Protein AF-A0A926BM48-F1 (afdb_monomer)

Solvent-accessible surface area (backbone atoms only — not comparable to full-atom values): 3326 Å² total; per-residue (Å²): 110,64,71,59,43,52,53,49,48,28,71,75,71,40,88,70,53,69,68,35,49,50,53,57,68,65,58,80,51,69,65,59,52,50,53,50,42,60,48,63,72,71,49,92,48,55,56,75,70,71,41,50,83,132

Foldseek 3Di:
DLVVLVVLLCVQANDQDPQLSVVSVPDPDPVLSVVLSVQSVVDPYCVSSVSDDD

Secondary structure (DSSP, 8-state):
-HHHHHHHHHHHHSS--HHHHHHHHH---HHHHHHHHHHHHH-SSTTTTT-S--

Structure (mmCIF, N/CA/C/O backbone):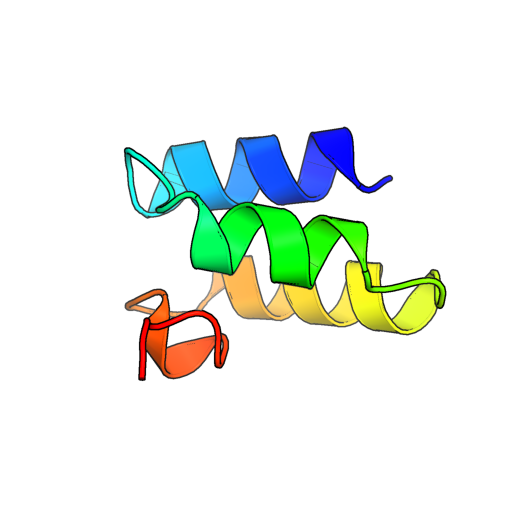
data_AF-A0A926BM48-F1
#
_entry.id   AF-A0A926BM48-F1
#
loop_
_atom_site.group_PDB
_atom_site.id
_atom_site.type_symbol
_atom_site.label_atom_id
_atom_site.label_alt_id
_atom_site.label_comp_id
_atom_site.label_asym_id
_atom_site.label_entity_id
_atom_site.label_seq_id
_atom_site.pdbx_PDB_ins_code
_atom_site.Cartn_x
_atom_site.Cartn_y
_atom_site.Cartn_z
_atom_site.occupancy
_atom_site.B_iso_or_equiv
_atom_site.auth_seq_id
_atom_site.auth_comp_id
_atom_site.auth_asym_id
_atom_site.auth_atom_id
_atom_site.pdbx_PDB_model_num
ATOM 1 N N . MET A 1 1 ? -6.981 11.514 5.034 1.00 74.88 1 MET A N 1
ATOM 2 C CA . MET A 1 1 ? -6.359 10.173 5.064 1.00 74.88 1 MET A CA 1
ATOM 3 C C . MET A 1 1 ? -5.970 9.678 3.671 1.00 74.88 1 MET A C 1
ATOM 5 O O . MET A 1 1 ? -4.793 9.446 3.447 1.00 74.88 1 MET A O 1
ATOM 9 N N . LYS A 1 2 ? -6.902 9.604 2.706 1.00 86.44 2 LYS A N 1
ATOM 10 C CA . LYS A 1 2 ? -6.652 9.100 1.334 1.00 86.44 2 LYS A CA 1
ATOM 11 C C . LYS A 1 2 ? -5.444 9.717 0.620 1.00 86.44 2 LYS A C 1
ATOM 13 O O . LYS A 1 2 ? -4.585 8.987 0.142 1.00 86.44 2 LYS A O 1
ATOM 18 N N . ASN A 1 3 ? -5.327 11.046 0.633 1.00 86.94 3 ASN A N 1
ATOM 19 C CA . ASN A 1 3 ? -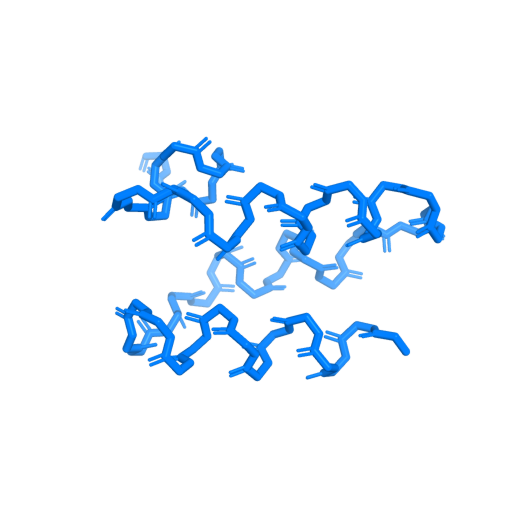4.194 11.742 0.006 1.00 86.94 3 ASN A CA 1
ATOM 20 C C . ASN A 1 3 ? -2.842 11.343 0.622 1.00 86.94 3 ASN A C 1
ATOM 22 O O . ASN A 1 3 ? -1.839 11.289 -0.083 1.00 86.94 3 ASN A O 1
ATOM 26 N N . SER A 1 4 ? -2.809 11.042 1.925 1.00 89.25 4 SER A N 1
ATOM 27 C CA . SER A 1 4 ? -1.597 10.581 2.610 1.00 89.25 4 SER A CA 1
ATOM 28 C C . SER A 1 4 ? -1.222 9.166 2.180 1.00 89.25 4 SER A C 1
ATOM 30 O O . SER A 1 4 ? -0.058 8.919 1.883 1.00 89.25 4 SER A O 1
ATOM 32 N N . VAL A 1 5 ? -2.208 8.266 2.086 1.00 90.69 5 VAL A N 1
ATOM 33 C CA . VAL A 1 5 ? -2.004 6.897 1.589 1.00 90.69 5 VAL A CA 1
ATOM 34 C C . VAL A 1 5 ? -1.473 6.937 0.161 1.00 90.69 5 VAL A C 1
ATOM 36 O O . VAL A 1 5 ? -0.424 6.363 -0.111 1.00 90.69 5 VAL A O 1
ATOM 39 N N . LEU A 1 6 ? -2.125 7.694 -0.727 1.00 91.62 6 LEU A N 1
ATOM 40 C CA . LEU A 1 6 ? -1.702 7.800 -2.120 1.00 91.62 6 LEU A CA 1
ATOM 41 C C . LEU A 1 6 ? -0.270 8.329 -2.244 1.00 91.62 6 LEU A C 1
ATOM 43 O O . LEU A 1 6 ? 0.542 7.737 -2.947 1.00 91.62 6 LEU A O 1
ATOM 47 N N . ARG A 1 7 ? 0.070 9.383 -1.495 1.00 91.69 7 ARG A N 1
ATOM 48 C CA . ARG A 1 7 ? 1.428 9.940 -1.469 1.00 91.69 7 ARG A CA 1
ATOM 49 C C . ARG A 1 7 ? 2.472 8.920 -1.009 1.00 91.69 7 ARG A C 1
ATOM 51 O O . ARG A 1 7 ? 3.593 8.928 -1.509 1.00 91.69 7 ARG A O 1
ATOM 58 N N . ILE A 1 8 ? 2.145 8.073 -0.035 1.00 91.56 8 ILE A N 1
ATOM 59 C CA . ILE A 1 8 ? 3.076 7.063 0.488 1.00 91.56 8 ILE A CA 1
ATOM 60 C C . ILE A 1 8 ? 3.252 5.922 -0.512 1.00 91.56 8 ILE A C 1
ATOM 62 O O . ILE A 1 8 ? 4.386 5.525 -0.782 1.00 91.56 8 ILE A O 1
ATOM 66 N N . VAL A 1 9 ? 2.155 5.456 -1.110 1.00 91.38 9 VAL A N 1
ATOM 67 C CA . VAL A 1 9 ? 2.184 4.454 -2.180 1.00 91.38 9 VAL A CA 1
ATOM 68 C C . VAL A 1 9 ? 3.005 4.980 -3.367 1.00 91.38 9 VAL A C 1
ATOM 70 O O . VAL A 1 9 ? 3.910 4.288 -3.827 1.00 91.38 9 VAL A O 1
ATOM 73 N N . GLU A 1 10 ? 2.802 6.232 -3.791 1.00 92.88 10 GLU A N 1
ATOM 74 C CA . GLU A 1 10 ? 3.620 6.866 -4.836 1.00 92.88 10 GLU A CA 1
ATOM 75 C C . GLU A 1 10 ? 5.099 6.969 -4.455 1.00 92.88 10 GLU A C 1
ATOM 77 O O . GLU A 1 10 ? 5.983 6.691 -5.263 1.00 92.88 10 GLU A O 1
ATOM 82 N N . LYS A 1 11 ? 5.403 7.331 -3.205 1.00 93.06 11 LYS A N 1
ATOM 83 C CA . LYS A 1 11 ? 6.790 7.448 -2.742 1.00 93.06 11 LYS A CA 1
ATOM 84 C C . LYS A 1 11 ? 7.524 6.104 -2.751 1.00 93.06 11 LYS A C 1
ATOM 86 O O . LYS A 1 11 ? 8.730 6.088 -2.979 1.00 93.06 11 LYS A O 1
ATOM 91 N N . ARG A 1 12 ? 6.833 4.994 -2.468 1.00 92.25 12 ARG A N 1
ATOM 92 C CA . ARG A 1 12 ? 7.453 3.660 -2.419 1.00 92.25 12 ARG A CA 1
ATOM 93 C C . ARG A 1 12 ? 7.532 2.978 -3.776 1.00 92.25 12 ARG A C 1
ATOM 95 O O . ARG A 1 12 ? 8.537 2.336 -4.054 1.00 92.25 12 ARG A O 1
ATOM 102 N N . PHE A 1 13 ? 6.489 3.099 -4.590 1.00 91.38 13 PHE A N 1
ATOM 103 C CA . PHE A 1 13 ? 6.356 2.334 -5.833 1.00 91.38 13 PHE A CA 1
ATOM 104 C C . PHE A 1 13 ? 6.502 3.190 -7.098 1.00 91.38 13 PHE A C 1
ATOM 106 O O . PHE A 1 13 ? 6.467 2.656 -8.203 1.00 91.38 13 PHE A O 1
ATOM 113 N N . GLY A 1 14 ? 6.689 4.505 -6.960 1.00 89.94 14 GLY A N 1
ATOM 114 C CA . GLY A 1 14 ? 6.770 5.435 -8.081 1.00 89.94 14 GLY A CA 1
ATOM 115 C C . GLY A 1 14 ? 5.388 5.837 -8.596 1.00 89.94 14 GLY A C 1
ATOM 116 O O . GLY A 1 14 ? 4.435 5.978 -7.834 1.00 89.94 14 GLY A O 1
ATOM 117 N N . ALA A 1 15 ? 5.267 6.064 -9.903 1.00 89.38 15 ALA A N 1
ATOM 118 C CA . ALA A 1 15 ? 4.003 6.491 -10.494 1.00 89.38 15 ALA A CA 1
ATOM 119 C C . ALA A 1 15 ? 2.904 5.435 -10.276 1.00 89.38 15 ALA A C 1
ATOM 121 O O . ALA A 1 15 ? 2.951 4.345 -10.843 1.00 89.38 15 ALA A O 1
ATOM 122 N N . VAL A 1 16 ? 1.895 5.772 -9.467 1.00 88.94 16 VAL A N 1
ATOM 123 C CA . VAL A 1 16 ? 0.742 4.894 -9.221 1.00 88.94 16 VAL A CA 1
ATOM 124 C C . VAL A 1 16 ? -0.216 4.961 -10.418 1.00 88.94 16 VAL A C 1
ATOM 126 O O . VAL A 1 16 ? -0.670 6.070 -10.737 1.00 88.94 16 VAL A O 1
ATOM 129 N N . PRO A 1 17 ? -0.546 3.819 -11.060 1.00 90.62 17 PRO A N 1
ATOM 130 C CA . PRO A 1 17 ? -1.488 3.754 -12.178 1.00 90.62 17 PRO A CA 1
ATOM 131 C C . PRO A 1 17 ? -2.860 4.329 -11.823 1.00 90.62 17 PRO A C 1
ATOM 133 O O . PRO A 1 17 ? -3.291 4.230 -10.673 1.00 90.62 17 PRO A O 1
ATOM 136 N N . ALA A 1 18 ? -3.567 4.892 -12.806 1.00 90.56 18 ALA A N 1
ATOM 137 C CA . ALA A 1 18 ? -4.879 5.510 -12.597 1.00 90.56 18 ALA A CA 1
ATOM 138 C C . ALA A 1 18 ? -5.872 4.555 -11.909 1.00 90.56 18 ALA A C 1
ATOM 140 O O . ALA A 1 18 ? -6.543 4.947 -10.957 1.00 90.56 18 ALA A O 1
ATOM 141 N N . ASP A 1 19 ? -5.881 3.288 -12.311 1.00 89.75 19 ASP A N 1
ATOM 142 C CA . ASP A 1 19 ? -6.756 2.247 -11.772 1.00 89.75 19 ASP A CA 1
ATOM 143 C C . ASP A 1 19 ? -6.491 2.011 -10.277 1.00 89.75 19 ASP A C 1
ATOM 145 O O . ASP A 1 19 ? -7.410 1.963 -9.461 1.00 89.75 19 ASP A O 1
ATOM 149 N N . ALA A 1 20 ? -5.215 1.949 -9.883 1.00 90.56 20 ALA A N 1
ATOM 150 C CA . ALA A 1 20 ? -4.812 1.830 -8.485 1.00 90.56 20 ALA A CA 1
ATOM 151 C C . ALA A 1 20 ? -5.235 3.063 -7.669 1.00 90.56 20 ALA A C 1
ATOM 153 O O . ALA A 1 20 ? -5.712 2.920 -6.541 1.00 90.56 20 ALA A O 1
ATOM 154 N N . ARG A 1 21 ? -5.120 4.272 -8.244 1.00 91.19 21 ARG A N 1
ATOM 155 C CA . ARG A 1 21 ? -5.598 5.510 -7.600 1.00 91.19 21 ARG A CA 1
ATOM 156 C C . ARG A 1 21 ? -7.102 5.465 -7.368 1.00 91.19 21 ARG A C 1
ATOM 158 O O . ARG A 1 21 ? -7.541 5.708 -6.249 1.00 91.19 21 ARG A O 1
ATOM 165 N N . GLN A 1 22 ? -7.874 5.094 -8.388 1.00 91.25 22 GLN A N 1
ATOM 166 C CA . GLN A 1 22 ? -9.330 4.980 -8.291 1.00 91.25 22 GLN A CA 1
ATOM 167 C C . GLN A 1 22 ? -9.748 3.976 -7.216 1.00 91.25 22 GLN A C 1
ATOM 169 O O . GLN A 1 22 ? -10.678 4.239 -6.459 1.00 91.25 22 GLN A O 1
ATOM 174 N N . ARG A 1 23 ? -9.032 2.854 -7.088 1.00 90.56 23 ARG A N 1
ATOM 175 C CA . ARG A 1 23 ? -9.291 1.860 -6.038 1.00 90.56 23 ARG A CA 1
ATOM 176 C C . ARG A 1 23 ? -9.050 2.425 -4.641 1.00 90.56 23 ARG A C 1
ATOM 178 O O . ARG A 1 23 ? -9.909 2.262 -3.783 1.00 90.56 23 ARG A O 1
ATOM 185 N N . ILE A 1 24 ? -7.950 3.149 -4.423 1.00 90.69 24 ILE A N 1
ATOM 186 C CA . ILE A 1 24 ? -7.678 3.828 -3.142 1.00 90.69 24 ILE A CA 1
ATOM 187 C C . ILE A 1 24 ? -8.745 4.893 -2.848 1.00 90.69 24 ILE A C 1
ATOM 189 O O . ILE A 1 24 ? -9.213 5.026 -1.716 1.00 90.69 24 ILE A O 1
ATOM 193 N N . GLU A 1 25 ? -9.156 5.657 -3.860 1.00 91.44 25 GLU A N 1
ATOM 194 C CA . GLU A 1 25 ? -10.199 6.674 -3.724 1.00 91.44 25 GLU A CA 1
ATOM 195 C C . GLU A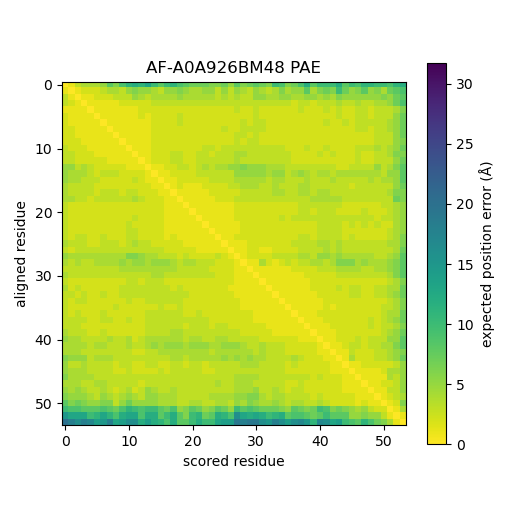 1 25 ? -11.580 6.074 -3.435 1.00 91.44 25 GLU A C 1
ATOM 197 O O . GLU A 1 25 ? -12.367 6.684 -2.703 1.00 91.44 25 GLU A O 1
ATOM 202 N N . ALA A 1 26 ? -11.859 4.872 -3.942 1.00 92.81 26 ALA A N 1
ATOM 203 C CA . ALA A 1 26 ? -13.108 4.156 -3.715 1.00 92.81 26 ALA A CA 1
ATOM 204 C C . ALA A 1 26 ? -13.245 3.612 -2.283 1.00 92.81 26 ALA A C 1
ATOM 206 O O . ALA A 1 26 ? -14.375 3.482 -1.808 1.00 92.81 26 ALA A O 1
ATOM 207 N N . ILE A 1 27 ? -12.140 3.363 -1.568 1.00 92.44 27 ILE A N 1
ATOM 208 C CA . ILE A 1 27 ? -12.173 2.898 -0.172 1.00 92.44 27 ILE A CA 1
ATOM 209 C C . ILE A 1 27 ? -12.851 3.959 0.702 1.00 92.44 27 ILE A C 1
ATOM 211 O O . ILE A 1 27 ? -12.394 5.099 0.783 1.00 92.44 27 ILE A O 1
ATOM 215 N N . ARG A 1 28 ? -13.970 3.628 1.351 1.00 91.38 28 ARG A N 1
ATOM 216 C CA . ARG A 1 28 ? -14.704 4.559 2.238 1.00 91.38 28 ARG A CA 1
ATOM 217 C C . ARG A 1 28 ? -14.444 4.312 3.717 1.00 91.38 28 ARG A C 1
ATOM 219 O O . ARG A 1 28 ? -14.680 5.213 4.517 1.00 91.38 28 ARG A O 1
ATOM 226 N N . ASP A 1 29 ? -13.949 3.130 4.051 1.00 92.62 29 ASP A N 1
ATOM 227 C CA . ASP A 1 29 ? -13.617 2.749 5.411 1.00 92.62 29 ASP A CA 1
ATOM 228 C C . ASP A 1 29 ? -12.235 3.305 5.798 1.00 92.62 29 ASP A C 1
ATOM 230 O O . ASP A 1 29 ? -11.236 3.124 5.097 1.00 92.62 29 ASP A O 1
ATOM 234 N N . ALA A 1 30 ? -12.185 4.034 6.913 1.00 89.56 30 ALA A N 1
ATOM 235 C CA . ALA A 1 30 ? -10.947 4.591 7.439 1.00 89.56 30 ALA A CA 1
ATOM 236 C C . ALA A 1 30 ? -9.989 3.495 7.931 1.00 89.56 30 ALA A C 1
ATOM 238 O O . ALA A 1 30 ? -8.781 3.629 7.739 1.00 89.56 30 ALA A O 1
ATOM 239 N N . THR A 1 31 ? -10.519 2.410 8.499 1.00 92.88 31 THR A N 1
ATOM 240 C CA . THR A 1 31 ? -9.735 1.265 8.971 1.00 92.88 31 THR A CA 1
ATOM 241 C C . THR A 1 31 ? -9.117 0.508 7.799 1.00 92.88 31 THR A C 1
ATOM 243 O O . THR A 1 31 ? -7.963 0.093 7.867 1.00 92.88 31 THR A O 1
ATOM 246 N N . GLU A 1 32 ? -9.834 0.394 6.680 1.00 92.31 32 GLU A N 1
ATOM 247 C CA . GLU A 1 32 ? -9.292 -0.211 5.459 1.00 92.31 32 GLU A CA 1
ATOM 248 C C . GLU A 1 32 ? -8.150 0.631 4.863 1.00 92.31 32 GLU A C 1
ATOM 250 O O . GLU A 1 32 ? -7.136 0.083 4.429 1.00 92.31 32 GLU A O 1
ATOM 255 N N . LEU A 1 33 ? -8.260 1.966 4.898 1.00 92.00 33 LEU A N 1
ATOM 256 C CA . LEU A 1 33 ? -7.177 2.862 4.468 1.00 92.00 33 LEU A CA 1
ATOM 257 C C . LEU A 1 33 ? -5.933 2.759 5.356 1.00 92.00 33 LEU A C 1
ATOM 259 O O . LEU A 1 33 ? -4.817 2.832 4.842 1.00 92.00 33 LEU A O 1
ATOM 263 N N . GLU A 1 34 ? -6.115 2.619 6.666 1.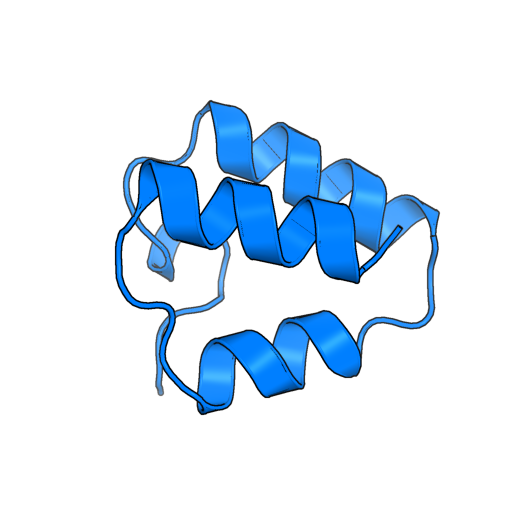00 91.75 34 GLU A N 1
ATOM 264 C CA . GLU A 1 34 ? -5.019 2.449 7.621 1.00 91.75 34 GLU A CA 1
ATOM 265 C C . GLU A 1 34 ? -4.324 1.095 7.429 1.00 91.75 34 GLU A C 1
ATOM 267 O O . GLU A 1 34 ? -3.108 1.044 7.260 1.00 91.75 34 GLU A O 1
ATOM 272 N N . ALA A 1 35 ? -5.090 0.010 7.286 1.00 91.94 35 ALA A N 1
ATOM 273 C CA . ALA A 1 35 ? -4.538 -1.308 6.980 1.00 91.94 35 ALA A CA 1
ATOM 274 C C . ALA A 1 35 ? -3.794 -1.333 5.632 1.00 91.94 35 ALA A C 1
ATOM 276 O O . ALA A 1 35 ? -2.751 -1.982 5.494 1.00 91.94 35 ALA A O 1
ATOM 277 N N . LEU A 1 36 ? -4.307 -0.621 4.623 1.00 92.50 36 LEU A N 1
ATOM 278 C CA . LEU A 1 36 ? -3.619 -0.464 3.345 1.00 92.50 36 LEU A CA 1
ATOM 279 C C . LEU A 1 36 ? -2.292 0.281 3.516 1.00 92.50 36 LEU A C 1
ATOM 281 O O . LEU A 1 36 ? -1.301 -0.105 2.898 1.00 92.50 36 LEU A O 1
ATOM 285 N N . LEU A 1 37 ? -2.262 1.320 4.352 1.00 91.50 37 LEU A N 1
ATOM 286 C CA . LEU A 1 37 ? -1.051 2.073 4.646 1.00 91.50 37 LEU A CA 1
ATOM 287 C C . LEU A 1 37 ? 0.011 1.203 5.328 1.00 91.50 37 LEU A C 1
ATOM 289 O O . LEU A 1 37 ? 1.160 1.206 4.888 1.00 91.50 37 LEU A O 1
ATOM 293 N N . ASP A 1 38 ? -0.373 0.424 6.336 1.00 92.25 38 ASP A N 1
ATOM 294 C CA . ASP A 1 38 ? 0.544 -0.468 7.051 1.00 92.25 38 ASP A CA 1
ATOM 295 C C . ASP A 1 38 ? 1.134 -1.532 6.123 1.00 92.25 38 ASP A C 1
ATOM 297 O O . ASP A 1 38 ? 2.351 -1.738 6.075 1.00 92.25 38 ASP A O 1
ATOM 301 N N . ARG A 1 39 ? 0.292 -2.160 5.294 1.00 92.38 39 ARG A N 1
ATOM 302 C CA . ARG A 1 39 ? 0.750 -3.100 4.257 1.00 92.38 39 ARG A CA 1
ATOM 303 C C . ARG A 1 39 ? 1.657 -2.412 3.249 1.00 92.38 39 ARG A C 1
ATOM 305 O O . ARG A 1 39 ? 2.656 -2.983 2.809 1.00 92.38 39 ARG A O 1
ATOM 312 N N . ALA A 1 40 ? 1.343 -1.169 2.902 1.00 91.31 40 ALA A N 1
ATOM 313 C CA . ALA A 1 40 ? 2.161 -0.364 2.022 1.00 91.31 40 ALA A CA 1
ATOM 314 C C . ALA A 1 40 ? 3.499 0.023 2.641 1.00 91.31 40 ALA A C 1
ATOM 316 O O . ALA A 1 40 ? 4.259 0.624 1.910 1.00 91.31 40 ALA A O 1
ATOM 317 N N . LEU A 1 41 ? 3.859 -0.313 3.882 1.00 88.94 41 LEU A N 1
ATOM 318 C CA . LEU A 1 41 ? 5.226 -0.130 4.397 1.00 88.94 41 LEU A CA 1
ATOM 319 C C . LEU A 1 41 ? 6.131 -1.348 4.162 1.00 88.94 41 LEU A C 1
ATOM 321 O O . LEU A 1 41 ? 7.346 -1.187 4.055 1.00 88.94 41 LEU A O 1
ATOM 325 N N . SER A 1 42 ? 5.555 -2.544 4.040 1.00 90.00 42 SER A N 1
ATOM 326 C CA . SER A 1 42 ? 6.287 -3.814 3.920 1.00 90.00 42 SER A CA 1
ATOM 327 C C . SER A 1 42 ? 6.128 -4.503 2.563 1.00 90.00 42 SER A C 1
ATOM 329 O O . SER A 1 42 ? 6.967 -5.322 2.203 1.00 90.00 42 SER A O 1
ATOM 331 N N . ALA A 1 43 ? 5.108 -4.147 1.777 1.00 93.06 43 ALA A N 1
ATOM 332 C CA . ALA A 1 43 ? 4.892 -4.690 0.436 1.00 93.06 43 ALA A CA 1
ATOM 333 C C . ALA A 1 43 ? 6.082 -4.425 -0.504 1.00 93.06 43 ALA A C 1
ATOM 335 O O . ALA A 1 43 ? 6.699 -3.355 -0.432 1.00 93.06 43 ALA A O 1
ATOM 336 N N . ALA A 1 44 ? 6.372 -5.372 -1.399 1.00 90.88 44 ALA A N 1
ATOM 337 C CA . ALA A 1 44 ? 7.422 -5.254 -2.410 1.00 90.88 44 ALA A CA 1
ATOM 338 C C . ALA A 1 44 ? 6.891 -4.648 -3.721 1.00 90.88 44 ALA A C 1
ATOM 340 O O . ALA A 1 44 ? 7.656 -4.074 -4.493 1.00 90.88 44 ALA A O 1
ATOM 341 N N . SER A 1 45 ? 5.580 -4.733 -3.958 1.00 90.06 45 SER A N 1
ATOM 342 C CA . SER A 1 45 ? 4.926 -4.231 -5.166 1.00 90.06 45 SER A CA 1
ATOM 343 C C . SER A 1 45 ? 3.488 -3.754 -4.919 1.00 90.06 45 SER A C 1
ATOM 345 O O . SER A 1 45 ? 2.869 -4.064 -3.900 1.00 90.06 45 SER A O 1
ATOM 347 N N . LEU A 1 46 ? 2.912 -3.052 -5.904 1.00 89.62 46 LEU A N 1
ATOM 348 C CA . LEU A 1 46 ? 1.477 -2.733 -5.9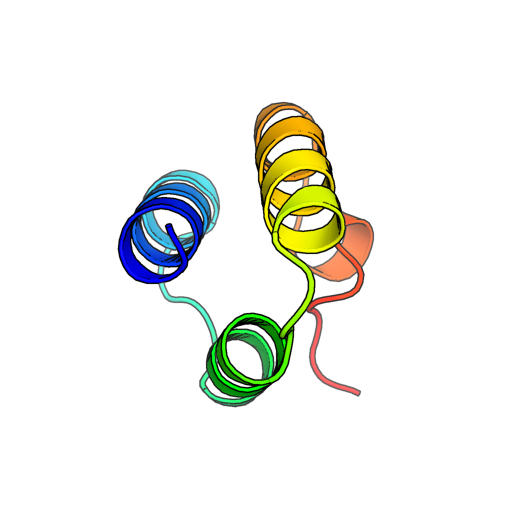20 1.00 89.62 46 LEU A CA 1
ATOM 349 C C . LEU A 1 46 ? 0.598 -3.992 -5.989 1.00 89.62 46 LEU A C 1
ATOM 351 O O . LEU A 1 46 ? -0.530 -3.969 -5.502 1.00 89.62 46 LEU A O 1
ATOM 355 N N . ASN A 1 47 ? 1.100 -5.094 -6.552 1.00 89.06 47 ASN A N 1
ATOM 356 C CA . ASN A 1 47 ? 0.365 -6.356 -6.610 1.00 89.06 47 ASN A CA 1
ATOM 357 C C . ASN A 1 47 ? 0.152 -6.954 -5.212 1.00 89.06 47 ASN A C 1
ATOM 359 O O . ASN A 1 47 ? -0.943 -7.415 -4.904 1.00 89.06 47 ASN A O 1
ATOM 363 N N . ASP A 1 48 ? 1.142 -6.840 -4.324 1.00 88.75 48 ASP A N 1
ATOM 364 C CA . ASP A 1 48 ? 1.044 -7.322 -2.935 1.00 88.75 48 ASP A CA 1
ATOM 365 C C . ASP A 1 48 ? 0.011 -6.533 -2.114 1.00 88.75 48 ASP A C 1
ATOM 367 O O . ASP A 1 48 ? -0.537 -7.018 -1.120 1.00 88.75 48 ASP A O 1
ATOM 371 N N . LEU A 1 49 ? -0.280 -5.302 -2.541 1.00 88.00 49 LEU A N 1
ATOM 372 C CA . LEU A 1 49 ? -1.343 -4.460 -1.991 1.00 88.00 49 LEU A CA 1
ATOM 373 C C . LEU A 1 49 ? -2.709 -4.758 -2.607 1.00 88.00 49 LEU A C 1
ATOM 375 O O . LEU A 1 49 ? -3.707 -4.167 -2.205 1.00 88.00 49 LEU A O 1
ATOM 379 N N . GLY A 1 50 ? -2.760 -5.669 -3.578 1.00 87.25 50 GLY A N 1
ATOM 380 C CA . GLY A 1 50 ? -3.935 -5.902 -4.392 1.00 87.25 50 GLY A CA 1
ATOM 381 C C . GLY A 1 50 ? -4.310 -4.664 -5.194 1.00 87.25 50 GLY A C 1
ATOM 382 O O . GLY A 1 50 ? -5.489 -4.466 -5.408 1.00 87.25 50 GLY A O 1
ATOM 383 N N . LEU A 1 51 ? -3.356 -3.820 -5.597 1.00 85.38 51 LEU A N 1
ATOM 384 C CA . LEU A 1 51 ? -3.570 -2.596 -6.382 1.00 85.38 51 LEU A CA 1
ATOM 385 C C . LEU A 1 51 ? -3.065 -2.716 -7.828 1.00 85.38 51 LEU A C 1
ATOM 387 O O . LEU A 1 51 ? -3.133 -1.742 -8.574 1.00 85.38 51 LEU A O 1
ATOM 391 N N . ALA A 1 52 ? -2.550 -3.878 -8.236 1.00 76.31 52 ALA A N 1
ATOM 392 C CA . ALA A 1 52 ? -2.161 -4.108 -9.623 1.00 76.31 52 ALA A CA 1
ATOM 393 C C . ALA A 1 52 ? -3.372 -3.991 -10.575 1.00 76.31 52 ALA A C 1
ATOM 395 O O . ALA A 1 52 ? -4.500 -4.297 -10.160 1.00 76.31 52 ALA A O 1
ATOM 396 N N . PRO A 1 53 ? -3.151 -3.532 -11.822 1.00 64.81 53 PRO A N 1
ATOM 397 C CA . PRO A 1 53 ? -4.161 -3.621 -12.870 1.00 64.81 53 PRO A CA 1
ATOM 398 C C . PRO A 1 53 ? -4.512 -5.093 -13.133 1.00 64.81 53 PRO A C 1
ATOM 400 O O . PRO A 1 53 ? -3.666 -5.973 -12.945 1.00 64.81 53 PRO A O 1
ATOM 403 N N . ALA A 1 54 ? -5.770 -5.336 -13.505 1.00 59.22 54 ALA A N 1
ATOM 404 C CA . ALA A 1 54 ? -6.234 -6.645 -13.964 1.00 59.22 54 ALA A CA 1
ATOM 405 C C . ALA A 1 54 ? -5.659 -6.982 -15.347 1.00 59.22 54 ALA A C 1
ATOM 407 O O . ALA A 1 54 ? -5.430 -6.033 -16.132 1.00 59.22 54 ALA A O 1
#

Radius of gyration: 9.78 Å; Cα contacts (8 Å, |Δi|>4): 41; chains: 1; bounding box: 22×19×23 Å

pLDDT: mean 89.07, std 6.28, range [59.22, 93.06]

Mean predicted aligned error: 3.16 Å

Sequence (54 aa):
MKNSVLRIVEKRFGAVPADARQRIEAIRDATELEALLDRALSAASLNDLGLAPA

=== Feature glossary ===
A reading guide for the features in this record.

Start from the sequence.

  · Sequence gives the chain of amino acids in standard one-letter code (A=alanine, C=cysteine, …, Y=tyrosine), read N→C. It is the only feature that is directly encoded by the gene; all structural features are derived from the folded form of this sequence.

Fold it, and you get atomic coordinates and the backbone conformation that goes with them.

  · The mmCIF table is the protein's shape written out atom by atom. For each backbone N, Cα, C, and carbonyl O, it records an (x, y, z) coordinate triple in Å plus the residue type, chain letter, and residue number.

  · Backbone dihedral angles. Every residue except chain termini has a φ (preceding-C → N → Cα → C) and a ψ (N → Cα → C → next-N). They are reported in degrees following the IUPAC sign convention. Secondary structure is essentially a statement about which (φ, ψ) basin each residue occupies.

  · DSSP 8-state secondary structure assigns each residue one of H (α-helix), G (3₁₀-helix), I (π-helix), E (extended β-strand), B (isolated β-bridge), T (hydr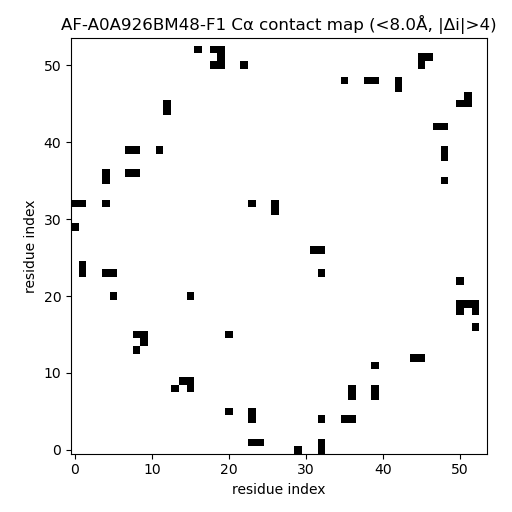ogen-bonded turn), S (bend), or '-' (coil). The assignment is computed from backbone hydrogen-bond geometry via the Kabsch–Sander algorithm.

  · P-SEA three-state annotation labels each residue as helix, strand, or coil based purely on the geometry of the Cα trace. It serves as a fallback when the full backbone (and thus DSSP) is unavailable.

Summarize the fold with a handful of shape descriptors and a per-residue structural alphabet.

  · Radius of gyration (Rg) is the root-mean-square distance of Cα atoms from their centroid — a single number for overall size and compactness. A globular domain of N residues has Rg ≈ 2.2·N^0.38 Å; an extended or disordered chain has a much larger Rg. The Cα contact count is the number of residue pairs whose Cα atoms are within 8 Å and are more than four positions apart in sequence — a standard proxy for tertiary packing density. The bounding box is the smallest axis-aligned box enclosing all Cα atoms.

  · Foldseek's 3Di representation compresses backbone geometry into a per-residue letter drawn from a learned twenty-state alphabet. It captures the tertiary interaction pattern around each residue — which residues are packed against it in space, regardless of where they are in sequence.

  · Accessible surface area quantifies burial. A residue with SASA near zero is packed into the hydrophobic core; one with SASA >100 Å² sits on the surface. Computed here via the Shrake–Rupley numerical algorithm with a 1.4 Å probe.

Ask how reliable the model is.

  · For AlphaFold models, the B-factor field carries pLDDT — the model's own estimate of local accuracy on a 0–100 scale. Regions with pLDDT<50 should be treated as essentially unmodeled; they often correspond to intrinsically disordered segments.

  · For experimental (PDB) structures, the B-factor (temperature factor) quantifies the positional spread of each atom in the crystal — a combination of thermal vibration and static disorder — in units of Å². High B-factors mark flexible loops or poorly resolved regions; low B-factors mark the rigid, well-ordered core.

  · PAE(i, j) answers: if I align the predicted and true structures on residue i, how far off (in Å) do I expect residue j to be? A block-diagonal PAE matrix with low values on the blocks and high values off-diagonal is the signature of a multi-domain protein with confidently predicted domains but uncertain inter-domain orientation.

Place it in context: what it resembles, what it is annotated as, and how it looks.

  · Structural nearest neighbors (via Foldseek easy-search vs the PDB). Reported per hit: target PDB id, E-value, and alignment TM-score. A TM-score above ~0.5 is the conventional threshold for 'same fold'.

  · Functional annotation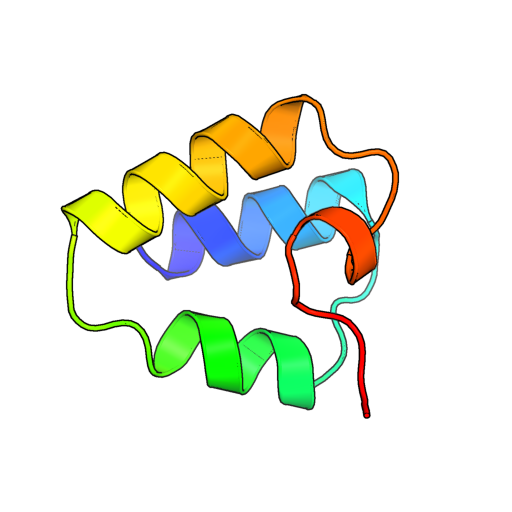s link the protein to curated databases. InterPro entries identify conserved domains and families by matching the sequence against member-database signatures (Pfam, PROSITE, CDD, …). Gene Ontology (GO) terms describe molecular function, biological process, and cellular component in a controlle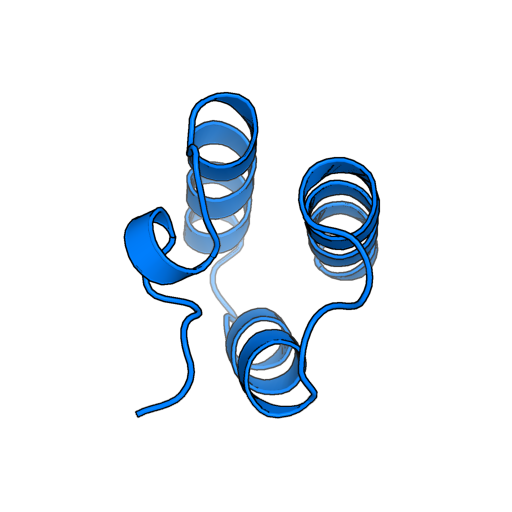d vocabulary. CATH places the structure in a hierarchi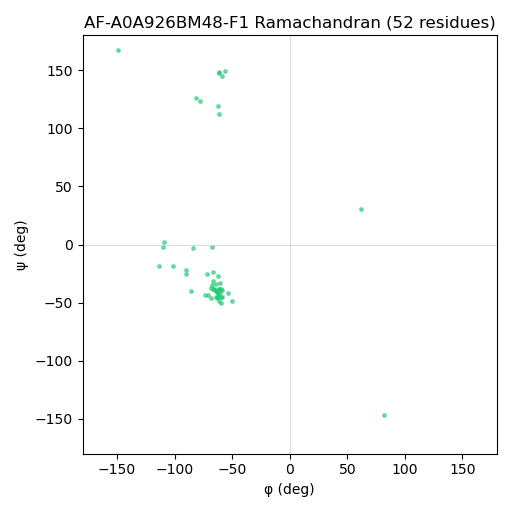cal fold classification (Class/Architecture/Topology/Homologous-superfamily). The organism is the source species.

  · Plot images: a contact map (which residues are close in 3D, as an N×N binary image), a Ramachandran scatter (backbone torsion angles, revealing secondary-structure composition at a glance), and — for AlphaFold structures — a PAE heatmap (pairwise prediction confidence).

  · Structure images are PyMOL renders from six orthogonal camera directions. Cartoon representation draws helices as coils and strands as arrows; sticks shows the backbone as bonds; surface shows the solvent-excluded envelope. Rainbow coloring maps sequence position to hue (blue→red, N→C); chain coloring assigns a distinct color per polypeptide.